Protein AF-A0A2E9NHY8-F1 (afdb_monomer_lite)

pLDDT: mean 80.94, std 22.46, range [35.47, 98.75]

Radius of gyration: 30.33 Å; chains: 1; bounding box: 82×50×79 Å

Secondary structure (DSSP, 8-state):
-HHHHHHHIIIIIGGG-SS--SSPP---HHHHHTT-S--S-HHHHHHHHHHHS-HHHHHHHHHHHHHHHTTTT-S--SHHHHHHHHHHHHHHT-HHHHHHHHHHHHHH---HHHHHHHHHHHHHHHHHHHHHHHHHS-----PPP-----------------------------

Foldseek 3Di:
DVVVVQCCCQPPVQVPDPDADVVGDGDDPCNQQVVHPDSDALLVVLLVLCVVPHLVSSLVSLVVCCVVCVVSPRHDPDLVSLLSNLVVCVVVVNLVSSLVSLVSSVVPDPDPVSVVSNVVSVVVVVVVVVVVVVVPPDPPPDDDDDDDDDDDDDDDDDDDDDDDDDDDDDDDDD

Sequence (174 aa):
MMMSMVREINAGYLNTLERRATPEVRVTCDTCHAGRVNPMPLSELLVTEYENDDLDALTSTYRTARSRYFASNAYDFRVDTLIGVANRLVDMGELDDAAGAHELNVEFYDDARANGGLIQLRMVQALEADGADHSKSGRPNSLPAVSSSARTRSSSTVSIARSGCSDAISVLMS

Structure (mmCIF, N/CA/C/O backbone):
data_AF-A0A2E9NHY8-F1
#
_entry.id   AF-A0A2E9NHY8-F1
#
loop_
_atom_site.group_PDB
_atom_site.id
_atom_site.type_symbol
_atom_site.label_atom_id
_atom_site.label_alt_id
_atom_site.label_comp_id
_atom_site.label_asym_id
_atom_site.label_entity_id
_atom_site.label_seq_id
_atom_site.pdbx_PDB_ins_code
_atom_site.Cartn_x
_atom_site.Cartn_y
_atom_site.Cartn_z
_atom_site.occupancy
_atom_site.B_iso_or_equiv
_atom_site.auth_seq_id
_atom_site.auth_comp_id
_atom_site.auth_asym_id
_atom_site.auth_atom_id
_atom_site.pdbx_PDB_model_num
ATOM 1 N N . MET A 1 1 ? -21.991 6.457 6.385 1.00 65.12 1 MET A N 1
ATOM 2 C CA . MET A 1 1 ? -22.233 5.032 6.069 1.00 65.12 1 MET A CA 1
ATOM 3 C C . MET A 1 1 ? -21.678 4.061 7.119 1.00 65.12 1 MET A C 1
ATOM 5 O O . MET A 1 1 ? -22.443 3.209 7.541 1.00 65.12 1 MET A O 1
ATOM 9 N N . MET A 1 2 ? -20.455 4.191 7.655 1.00 76.94 2 MET A N 1
ATOM 10 C CA . MET A 1 2 ? -19.942 3.190 8.622 1.00 76.94 2 MET A CA 1
ATOM 11 C C . MET A 1 2 ? -20.672 3.094 9.973 1.00 76.94 2 MET A C 1
ATOM 13 O O . MET A 1 2 ? -20.866 1.999 10.490 1.00 76.94 2 MET A O 1
ATOM 17 N N . MET A 1 3 ? -21.173 4.202 10.528 1.00 79.62 3 MET A N 1
ATOM 18 C CA . MET A 1 3 ? -21.898 4.167 11.812 1.00 79.62 3 MET A CA 1
ATOM 19 C C . MET A 1 3 ? -23.258 3.445 11.753 1.00 79.62 3 MET A C 1
ATOM 21 O O . MET A 1 3 ? -23.824 3.140 12.805 1.00 79.62 3 MET A O 1
ATOM 25 N N . SER A 1 4 ? -23.813 3.207 10.556 1.00 85.00 4 SER A N 1
ATOM 26 C CA . SER A 1 4 ? -25.000 2.350 10.395 1.00 85.00 4 SER A CA 1
ATOM 27 C C . SER A 1 4 ? -24.590 0.884 10.425 1.00 85.00 4 SER A C 1
ATOM 29 O O . SER A 1 4 ? -25.091 0.133 11.254 1.00 85.00 4 SER A O 1
ATOM 31 N N . MET A 1 5 ? -23.582 0.519 9.626 1.00 87.69 5 MET A N 1
ATOM 32 C CA . MET A 1 5 ? -23.042 -0.840 9.570 1.00 87.69 5 MET A CA 1
ATOM 33 C C . MET A 1 5 ? -22.581 -1.336 10.948 1.00 87.69 5 MET A C 1
ATOM 35 O O . MET A 1 5 ? -22.971 -2.415 11.376 1.00 87.69 5 MET A O 1
ATOM 39 N N . VAL A 1 6 ? -21.812 -0.529 11.692 1.00 89.00 6 VAL A N 1
ATOM 40 C CA . VAL A 1 6 ? -21.348 -0.893 13.046 1.00 89.00 6 VAL A CA 1
ATOM 41 C C . VAL A 1 6 ? -22.525 -1.111 14.004 1.00 89.00 6 VAL A C 1
ATOM 43 O O . VAL A 1 6 ? -22.484 -2.018 14.837 1.00 89.00 6 VAL A O 1
ATOM 46 N N . ARG A 1 7 ? -23.594 -0.311 13.891 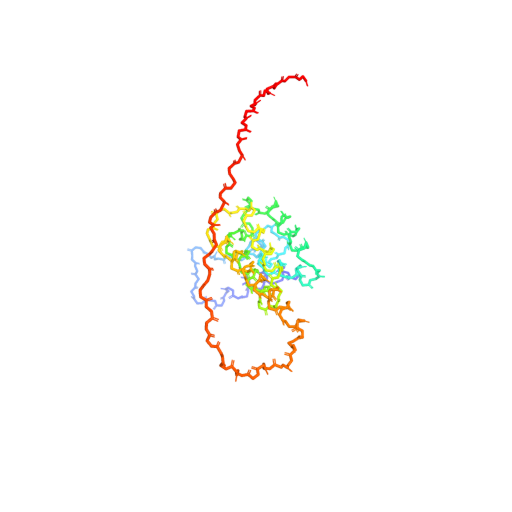1.00 88.94 7 ARG A N 1
ATOM 47 C CA . ARG A 1 7 ? -24.809 -0.511 14.693 1.00 88.94 7 ARG A CA 1
ATOM 48 C C . ARG A 1 7 ? -25.517 -1.806 14.320 1.00 88.94 7 ARG A C 1
ATOM 50 O O . ARG A 1 7 ? -25.876 -2.556 15.219 1.00 88.94 7 ARG A O 1
ATOM 57 N N . GLU A 1 8 ? -25.677 -2.090 13.034 1.00 92.38 8 GLU A N 1
ATOM 58 C CA . GLU A 1 8 ? -26.327 -3.314 12.553 1.00 92.38 8 GLU A CA 1
ATOM 59 C C . GLU A 1 8 ? -25.541 -4.579 12.919 1.00 92.38 8 GLU A C 1
ATOM 61 O O . GLU A 1 8 ? -26.140 -5.571 13.327 1.00 92.38 8 GLU A O 1
ATOM 66 N N . ILE A 1 9 ? -24.206 -4.544 12.867 1.00 90.12 9 ILE A N 1
ATOM 67 C CA . ILE A 1 9 ? -23.359 -5.657 13.322 1.00 90.12 9 ILE A CA 1
ATOM 68 C C . ILE A 1 9 ? -23.565 -5.919 14.809 1.00 90.12 9 ILE A C 1
ATOM 70 O O . ILE A 1 9 ? -23.905 -7.039 15.190 1.00 90.12 9 ILE A O 1
ATOM 74 N N . ASN A 1 10 ? -23.417 -4.890 15.644 1.00 91.38 10 ASN A N 1
ATOM 75 C CA . ASN A 1 10 ? -23.516 -5.064 17.090 1.00 91.38 10 ASN A CA 1
ATOM 76 C C . ASN A 1 10 ? -24.938 -5.404 17.564 1.00 91.38 10 ASN A C 1
ATOM 78 O O . ASN A 1 10 ? -25.090 -6.185 18.498 1.00 91.38 10 ASN A O 1
ATOM 82 N N . ALA A 1 11 ? -25.976 -4.823 16.952 1.00 89.94 11 ALA A N 1
ATOM 83 C CA . ALA A 1 11 ? -27.362 -4.996 17.394 1.00 89.94 11 ALA A CA 1
ATOM 84 C C . ALA A 1 11 ? -28.099 -6.145 16.688 1.00 89.94 11 ALA A C 1
ATOM 86 O O . ALA A 1 11 ? -29.022 -6.720 17.264 1.00 89.94 11 ALA A O 1
ATOM 87 N N . GLY A 1 12 ? -27.718 -6.477 15.455 1.00 89.50 12 GLY A N 1
ATOM 88 C CA . GLY A 1 12 ? -28.375 -7.493 14.635 1.00 89.50 12 GLY A CA 1
ATOM 89 C C . GLY A 1 12 ? -27.547 -8.766 14.532 1.00 89.50 12 GLY A C 1
ATOM 90 O O . GLY A 1 12 ? -27.921 -9.798 15.081 1.00 89.50 12 GLY A O 1
ATOM 91 N N . TYR A 1 13 ? -26.409 -8.692 13.843 1.00 90.31 13 TYR A N 1
ATOM 92 C CA . TYR A 1 13 ? -25.687 -9.889 13.399 1.00 90.31 13 TYR A CA 1
ATOM 93 C C . TYR A 1 13 ? -24.966 -10.638 14.523 1.00 90.31 13 TYR A C 1
ATOM 95 O O . TYR A 1 13 ? -25.025 -11.862 14.574 1.00 90.31 13 TYR A O 1
ATOM 103 N N . LEU A 1 14 ? -24.328 -9.945 15.470 1.00 89.69 14 LEU A N 1
ATOM 104 C CA . LEU A 1 14 ? -23.663 -10.633 16.587 1.00 89.69 14 LEU A CA 1
ATOM 105 C C . LEU A 1 14 ? -24.660 -11.356 17.506 1.00 89.69 14 LEU A C 1
ATOM 107 O O . LEU A 1 14 ? -24.295 -12.318 18.182 1.00 89.69 14 LEU A O 1
ATOM 111 N N . ASN A 1 15 ? -25.929 -10.937 17.492 1.00 86.38 15 ASN A N 1
ATOM 112 C CA . ASN A 1 15 ? -26.978 -11.541 18.303 1.00 86.38 15 ASN A CA 1
ATOM 113 C C . ASN A 1 15 ? -27.496 -12.881 17.771 1.00 86.38 15 ASN A C 1
ATOM 115 O O . ASN A 1 15 ? -28.125 -13.625 18.524 1.00 86.38 15 ASN A O 1
ATOM 119 N N . THR A 1 16 ? -27.217 -13.217 16.514 1.00 88.69 16 THR A N 1
ATOM 120 C CA . THR A 1 16 ? -27.677 -14.472 15.905 1.00 88.69 16 THR A CA 1
ATOM 121 C C . THR A 1 16 ? -26.664 -15.612 16.032 1.00 88.69 16 THR A C 1
ATOM 123 O O . THR A 1 16 ? -26.979 -16.745 15.681 1.00 88.69 16 THR A O 1
ATOM 126 N N . LEU A 1 17 ? -25.458 -15.348 16.551 1.00 88.88 17 LEU A N 1
ATOM 127 C CA . LEU A 1 17 ? -24.403 -16.353 16.685 1.00 88.88 17 LEU A CA 1
ATOM 128 C C . LEU A 1 17 ? -24.668 -17.296 17.873 1.00 88.88 17 LEU A C 1
ATOM 130 O O . LEU A 1 17 ? -24.793 -16.847 19.014 1.00 88.88 17 LEU A O 1
ATOM 134 N N . GLU A 1 18 ? -24.686 -18.608 17.607 1.00 86.88 18 GLU A N 1
ATOM 135 C CA . GLU A 1 18 ? -24.922 -19.668 18.608 1.00 86.88 18 GLU A CA 1
ATOM 136 C C . GLU A 1 18 ? -23.817 -19.757 19.671 1.00 86.88 18 GLU A C 1
ATOM 138 O O . GLU A 1 18 ? -24.075 -20.083 20.828 1.00 86.88 18 GLU A O 1
ATOM 143 N N . ARG A 1 19 ? -22.569 -19.464 19.288 1.00 85.81 19 ARG A N 1
ATOM 144 C CA . ARG A 1 19 ? -21.413 -19.422 20.190 1.00 85.81 19 ARG A CA 1
ATOM 145 C C . ARG A 1 19 ? -20.840 -18.018 20.212 1.00 85.81 19 ARG A C 1
ATOM 147 O O . ARG A 1 19 ? -20.304 -17.551 19.210 1.00 85.81 19 ARG A O 1
ATOM 154 N N . ARG A 1 20 ? -20.911 -17.374 21.376 1.00 82.75 20 ARG A N 1
ATOM 155 C CA . ARG A 1 20 ? -20.307 -16.061 21.612 1.00 82.75 20 ARG A CA 1
ATOM 156 C C . ARG A 1 20 ? -19.153 -16.165 22.590 1.00 82.75 20 ARG A C 1
ATOM 158 O O . ARG A 1 20 ? -19.184 -16.958 23.529 1.00 82.75 20 ARG A O 1
ATOM 165 N N . ALA A 1 21 ? -18.137 -15.344 22.352 1.00 84.44 21 ALA A N 1
ATOM 166 C CA . ALA A 1 21 ? -17.063 -15.154 23.309 1.00 84.44 21 ALA A CA 1
ATOM 167 C C . ALA A 1 21 ? -17.617 -14.558 24.612 1.00 84.44 21 ALA A C 1
ATOM 169 O O . ALA A 1 21 ? -18.582 -13.794 24.597 1.00 84.44 21 ALA A O 1
ATOM 170 N N . THR A 1 22 ? -16.997 -14.921 25.735 1.00 86.88 22 THR A N 1
ATOM 171 C CA . THR A 1 22 ? -17.236 -14.304 27.043 1.00 86.88 22 THR A CA 1
ATOM 172 C C . THR A 1 22 ? -15.902 -13.725 27.523 1.00 86.88 22 THR A C 1
ATOM 174 O O . THR A 1 22 ? -14.982 -14.508 27.765 1.00 86.88 22 THR A O 1
ATOM 177 N N . PRO A 1 23 ? -15.757 -12.390 27.637 1.00 85.69 23 PRO A N 1
ATOM 178 C CA . PRO A 1 23 ? -16.784 -11.355 27.451 1.00 85.69 23 PRO A CA 1
ATOM 179 C C . PRO A 1 23 ? -17.214 -11.155 25.986 1.00 85.69 23 PRO A C 1
ATOM 181 O O . PRO A 1 23 ? -16.505 -11.548 25.059 1.00 85.69 23 PRO A O 1
ATOM 184 N N . GLU A 1 24 ? -18.382 -10.534 25.793 1.00 86.94 24 GLU A N 1
ATOM 185 C CA . GLU A 1 24 ? -18.946 -10.283 24.463 1.00 86.94 24 GLU A CA 1
ATOM 186 C C . GLU A 1 24 ? -18.036 -9.390 23.610 1.00 86.94 24 GLU A C 1
ATOM 188 O O . GLU A 1 24 ? -17.589 -8.320 24.036 1.00 86.94 24 GLU A O 1
ATOM 193 N N . VAL A 1 25 ? -17.804 -9.814 22.367 1.00 88.69 25 VAL A N 1
ATOM 194 C CA . VAL A 1 25 ? -17.085 -9.020 21.367 1.00 88.69 25 VAL A CA 1
ATOM 195 C C . VAL A 1 25 ? -17.997 -7.907 20.862 1.00 88.69 25 VAL A C 1
ATOM 197 O O . VAL A 1 25 ? -19.158 -8.145 20.539 1.00 88.69 25 VAL A O 1
ATOM 200 N N . ARG A 1 26 ? -17.453 -6.692 20.750 1.00 89.25 26 ARG A N 1
ATOM 201 C CA . ARG A 1 26 ? -18.116 -5.553 20.109 1.00 89.25 26 ARG A CA 1
ATOM 202 C C . ARG A 1 26 ? -17.236 -5.001 19.004 1.00 89.25 26 ARG A C 1
ATOM 204 O O . ARG A 1 26 ? -16.045 -4.788 19.212 1.00 89.25 26 ARG A O 1
ATOM 211 N N . VAL A 1 27 ? -17.841 -4.734 17.854 1.00 89.50 27 VAL A N 1
ATOM 212 C CA . VAL A 1 27 ? -17.182 -4.029 16.754 1.00 89.50 27 VAL A CA 1
ATOM 213 C C . VAL A 1 27 ? -17.231 -2.536 17.047 1.00 89.50 27 VAL A C 1
ATOM 215 O O . VAL A 1 27 ? -18.287 -1.994 17.374 1.00 89.50 27 VAL A O 1
ATOM 218 N N . THR A 1 28 ? -16.101 -1.852 16.929 1.00 87.19 28 THR A N 1
ATOM 219 C CA . THR A 1 28 ? -16.017 -0.397 17.102 1.00 87.19 28 THR A CA 1
ATOM 220 C C . THR A 1 28 ? -15.436 0.247 15.847 1.00 87.19 28 THR A C 1
ATOM 222 O O . THR A 1 28 ? -14.992 -0.442 14.929 1.00 87.19 28 THR A O 1
ATOM 225 N N . CYS A 1 29 ? -15.429 1.583 15.784 1.00 82.12 29 CYS A N 1
ATOM 226 C CA . CYS A 1 29 ? -14.790 2.300 14.677 1.00 82.12 29 CYS A CA 1
ATOM 227 C C . CYS A 1 29 ? -13.317 1.903 14.519 1.00 82.12 29 CYS A C 1
ATOM 229 O O . CYS A 1 29 ? -12.823 1.820 13.398 1.00 82.12 29 CYS A O 1
ATOM 231 N N . ASP A 1 30 ? -12.642 1.619 15.635 1.00 83.31 30 ASP A N 1
ATOM 232 C CA . ASP A 1 30 ? -11.234 1.231 15.655 1.00 83.31 30 ASP A CA 1
ATOM 233 C C . ASP A 1 30 ? -10.997 -0.141 15.011 1.00 83.31 30 ASP A C 1
ATOM 235 O O . ASP A 1 30 ? -9.958 -0.369 14.406 1.00 83.31 30 ASP A O 1
ATOM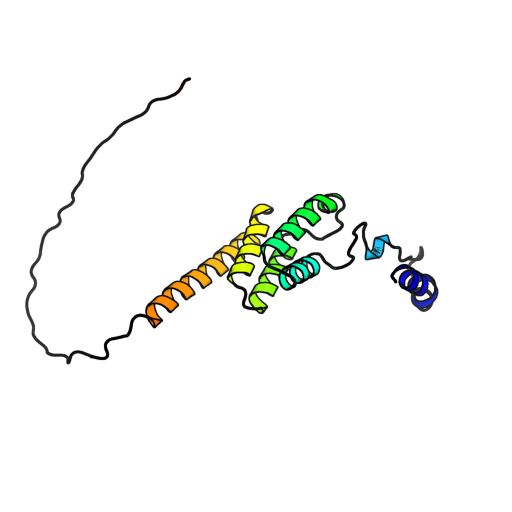 239 N N . THR A 1 31 ? -11.999 -1.025 15.013 1.00 81.06 31 THR A N 1
ATOM 240 C CA . THR A 1 31 ? -11.920 -2.329 14.340 1.00 81.06 31 THR A CA 1
ATOM 241 C C . THR A 1 31 ? -11.752 -2.200 12.824 1.00 81.06 31 THR A C 1
ATOM 243 O O . THR A 1 31 ? -11.078 -3.021 12.210 1.00 81.06 31 THR A O 1
ATOM 246 N N . CYS A 1 32 ? -12.363 -1.183 12.208 1.00 81.69 32 CYS A N 1
ATOM 247 C CA . CYS A 1 32 ? -12.319 -0.996 10.755 1.00 81.69 32 CYS A CA 1
ATOM 248 C C . CYS A 1 32 ? -11.310 0.071 10.331 1.00 81.69 32 CYS A C 1
ATOM 250 O O . CYS A 1 32 ? -10.656 -0.074 9.303 1.00 81.69 32 CYS A O 1
ATOM 252 N N . HIS A 1 33 ? -11.196 1.150 11.103 1.00 83.38 33 HIS A N 1
ATOM 253 C CA . HIS A 1 33 ? -10.319 2.262 10.769 1.00 83.38 33 HIS A CA 1
ATOM 254 C C . HIS A 1 33 ? -8.952 2.149 11.440 1.00 83.38 33 HIS A C 1
ATOM 256 O O . HIS A 1 33 ? -7.994 2.643 10.872 1.00 83.38 33 HIS A O 1
ATOM 262 N N . ALA A 1 34 ? -8.813 1.548 12.624 1.00 85.00 34 ALA A N 1
ATOM 263 C CA . ALA A 1 34 ? -7.550 1.552 13.376 1.00 85.00 34 ALA A CA 1
ATOM 264 C C . ALA A 1 34 ? -6.891 2.956 13.441 1.00 85.00 34 ALA A C 1
ATOM 266 O O . ALA A 1 34 ? -5.690 3.115 13.238 1.00 85.00 34 ALA A O 1
ATOM 267 N N . GLY A 1 35 ? -7.701 4.015 13.589 1.00 83.75 35 GLY A N 1
ATOM 268 C CA . GLY A 1 35 ? -7.253 5.418 13.542 1.00 83.75 35 GLY A CA 1
ATOM 269 C C . GLY A 1 35 ? -6.962 6.011 12.148 1.00 83.75 35 GLY A C 1
ATOM 270 O O . GLY A 1 35 ? -6.567 7.176 12.045 1.00 83.75 35 GLY A O 1
ATOM 271 N N . ARG A 1 36 ? -7.172 5.260 11.063 1.00 88.19 36 ARG A N 1
ATOM 272 C CA . ARG A 1 36 ? -6.916 5.681 9.679 1.00 88.19 36 ARG A CA 1
ATOM 273 C C . ARG A 1 36 ? -8.164 6.225 8.980 1.00 88.19 36 ARG A C 1
ATOM 275 O O . ARG A 1 36 ? -9.293 5.818 9.254 1.00 88.19 36 ARG A O 1
ATOM 282 N N . VAL A 1 37 ? -7.966 7.165 8.057 1.00 86.38 37 VAL A N 1
ATOM 283 C CA . VAL A 1 37 ? -9.082 7.794 7.325 1.00 86.38 37 VAL A CA 1
ATOM 284 C C . VAL A 1 37 ? -9.727 6.800 6.355 1.00 86.38 37 VAL A C 1
ATOM 286 O O . VAL A 1 37 ? 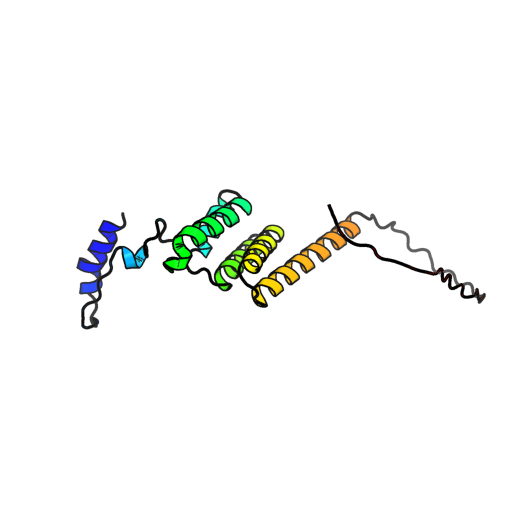-10.951 6.700 6.316 1.00 86.38 37 VAL A O 1
ATOM 289 N N . ASN A 1 38 ? -8.913 6.026 5.632 1.00 87.56 38 ASN A N 1
ATOM 290 C CA . ASN A 1 38 ? -9.376 5.049 4.651 1.00 87.56 38 ASN A CA 1
ATOM 291 C C . ASN A 1 38 ? -9.237 3.608 5.186 1.00 87.56 38 ASN A C 1
ATOM 293 O O . ASN A 1 38 ? -8.121 3.126 5.336 1.00 87.56 38 ASN A O 1
ATOM 297 N N . PRO A 1 39 ? -10.330 2.877 5.466 1.00 89.25 39 PRO A N 1
ATOM 298 C CA . PRO A 1 39 ? -10.245 1.528 6.020 1.00 89.25 39 PRO A CA 1
ATOM 299 C C . PRO A 1 39 ? -9.671 0.474 5.049 1.00 89.25 39 PRO A C 1
ATOM 301 O O . PRO A 1 39 ? -9.445 -0.650 5.492 1.00 89.25 39 PRO A O 1
ATOM 304 N N . MET A 1 40 ? -9.428 0.812 3.778 1.00 92.81 40 MET A N 1
ATOM 305 C CA . MET A 1 40 ? -8.809 -0.057 2.769 1.00 92.81 40 MET A CA 1
ATOM 306 C C . MET A 1 40 ? -7.421 -0.570 3.209 1.00 92.81 40 MET A C 1
ATOM 308 O O . MET A 1 40 ? -6.705 0.158 3.895 1.00 92.81 40 MET A O 1
ATOM 312 N N . PRO A 1 41 ? -7.011 -1.804 2.858 1.00 94.69 41 PRO A N 1
ATOM 313 C CA . PRO A 1 41 ? -5.640 -2.273 3.068 1.00 94.69 41 PRO A CA 1
ATOM 314 C C . PRO A 1 41 ? -4.614 -1.378 2.362 1.00 94.69 41 PRO A C 1
ATOM 316 O O . PRO A 1 41 ? -4.895 -0.831 1.300 1.00 94.69 41 PRO A O 1
ATOM 319 N N . LEU A 1 42 ? -3.400 -1.261 2.914 1.00 97.12 42 LEU A N 1
ATOM 320 C CA . LEU A 1 42 ? -2.382 -0.375 2.338 1.00 97.12 42 LEU A CA 1
ATOM 321 C C . LEU A 1 42 ? -2.021 -0.762 0.899 1.00 97.12 42 LEU A C 1
ATOM 323 O O . LEU A 1 42 ? -1.922 0.117 0.059 1.00 97.12 42 LEU A O 1
ATOM 327 N N . SER A 1 43 ? -1.860 -2.051 0.597 1.00 97.81 43 SER A N 1
ATOM 328 C CA . SER A 1 43 ? -1.547 -2.508 -0.763 1.00 97.81 43 SER A CA 1
ATOM 329 C C . SER A 1 43 ? -2.606 -2.084 -1.783 1.00 97.81 43 SER A C 1
ATOM 331 O O . SER A 1 43 ? -2.263 -1.600 -2.854 1.00 97.81 43 SER A O 1
ATOM 333 N N . GLU A 1 44 ? -3.886 -2.223 -1.441 1.00 97.75 44 GLU A N 1
ATOM 334 C CA . GLU A 1 44 ? -4.999 -1.843 -2.315 1.00 97.75 44 GLU A CA 1
ATOM 335 C C . GLU A 1 44 ? -5.115 -0.321 -2.455 1.00 97.75 44 GLU A C 1
ATOM 337 O O . GLU A 1 44 ? -5.343 0.172 -3.557 1.00 97.75 44 GLU A O 1
ATOM 342 N N . LEU A 1 45 ? -4.863 0.429 -1.376 1.00 97.56 45 LEU A N 1
ATOM 343 C CA . LEU A 1 45 ? -4.775 1.889 -1.429 1.00 97.56 45 LEU A CA 1
ATOM 344 C C . LEU A 1 45 ? -3.683 2.336 -2.406 1.00 97.56 45 LEU A C 1
ATOM 346 O O . LEU A 1 45 ? -3.924 3.197 -3.238 1.00 97.56 45 LEU A O 1
ATOM 350 N N . LEU A 1 46 ? -2.496 1.736 -2.330 1.00 98.56 46 LEU A N 1
ATOM 351 C CA . LEU A 1 46 ? -1.371 2.083 -3.199 1.00 98.56 46 LEU A CA 1
ATOM 352 C C . LEU A 1 46 ? -1.651 1.780 -4.670 1.00 98.56 46 LEU A C 1
ATOM 354 O O . LEU A 1 46 ? -1.341 2.607 -5.519 1.00 98.56 46 LEU A O 1
ATOM 358 N N . VAL A 1 47 ? -2.257 0.627 -4.963 1.00 98.50 47 VAL A N 1
ATOM 359 C CA . VAL A 1 47 ? -2.668 0.277 -6.331 1.00 98.50 47 VAL A CA 1
ATOM 360 C C . VAL A 1 47 ? -3.764 1.221 -6.828 1.00 98.50 47 VAL A C 1
ATOM 362 O O . VAL A 1 47 ? -3.701 1.656 -7.966 1.00 98.50 47 VAL A O 1
ATOM 365 N N . THR A 1 48 ? -4.719 1.601 -5.975 1.00 98.00 48 THR A N 1
ATOM 366 C CA . THR A 1 48 ? -5.770 2.565 -6.343 1.00 98.00 48 THR A CA 1
ATOM 367 C C . THR A 1 48 ? -5.177 3.930 -6.699 1.00 98.00 48 THR A C 1
ATOM 369 O O . THR A 1 48 ? -5.575 4.533 -7.689 1.00 98.00 48 THR A O 1
ATOM 372 N N . GLU A 1 49 ? -4.227 4.433 -5.906 1.00 98.00 49 GLU A N 1
ATOM 373 C CA . GLU A 1 49 ? -3.577 5.717 -6.200 1.00 98.00 49 GLU A CA 1
ATOM 374 C C . GLU A 1 49 ? -2.690 5.644 -7.447 1.00 98.00 49 GLU A C 1
ATOM 376 O O . GLU A 1 49 ? -2.647 6.606 -8.205 1.00 98.00 49 GLU A O 1
ATOM 381 N N . TYR A 1 50 ? -2.050 4.499 -7.699 1.00 98.62 50 TYR A N 1
ATOM 382 C CA . TYR A 1 50 ? -1.354 4.245 -8.960 1.00 98.62 50 TYR A CA 1
ATOM 383 C C . TYR A 1 50 ? -2.306 4.285 -10.160 1.00 98.62 50 TYR A C 1
ATOM 385 O O . TYR A 1 50 ? -2.053 4.995 -11.120 1.00 98.62 50 TYR A O 1
ATOM 393 N N . GLU A 1 51 ? -3.430 3.564 -10.098 1.00 97.94 51 GLU A N 1
ATOM 394 C CA . GLU A 1 51 ? -4.418 3.517 -11.186 1.00 97.94 51 GLU A CA 1
ATOM 395 C C . GLU A 1 51 ? -5.062 4.888 -11.465 1.00 97.94 51 GLU A C 1
ATOM 397 O O . GLU A 1 51 ? -5.540 5.133 -12.574 1.00 97.94 51 GLU A O 1
ATOM 402 N N . ASN A 1 52 ? -5.095 5.779 -10.470 1.00 97.38 52 ASN A N 1
ATOM 403 C CA . ASN A 1 52 ? -5.594 7.143 -10.635 1.00 97.38 52 ASN A CA 1
ATOM 404 C C . ASN A 1 52 ? -4.590 8.076 -11.325 1.00 97.38 52 ASN A C 1
ATOM 406 O O . ASN A 1 52 ? -5.021 9.072 -11.911 1.00 97.38 52 ASN A O 1
ATOM 410 N N . ASP A 1 53 ? -3.292 7.797 -11.211 1.00 97.38 53 ASP A N 1
ATOM 411 C CA . ASP A 1 53 ? -2.225 8.659 -11.715 1.00 97.38 53 ASP A CA 1
ATOM 412 C C . ASP A 1 53 ? -1.020 7.804 -12.142 1.00 97.38 53 ASP A C 1
ATOM 414 O O . ASP A 1 53 ? -1.049 7.217 -13.225 1.00 97.38 53 ASP A O 1
ATOM 418 N N . ASP A 1 54 ? 0.021 7.700 -11.312 1.00 98.25 54 ASP A N 1
ATOM 419 C CA . ASP A 1 54 ? 1.255 6.998 -11.655 1.00 98.25 54 ASP A CA 1
ATOM 420 C C . ASP A 1 54 ? 2.031 6.465 -10.427 1.00 98.25 54 ASP A C 1
ATOM 422 O O . ASP A 1 54 ? 1.573 6.461 -9.274 1.00 98.25 54 ASP A O 1
ATOM 426 N N . LEU A 1 55 ? 3.254 5.988 -10.678 1.00 98.56 55 LEU A N 1
ATOM 427 C CA . LEU A 1 55 ? 4.181 5.513 -9.654 1.00 98.56 55 LEU A CA 1
ATOM 428 C C . LEU A 1 55 ? 4.561 6.597 -8.626 1.00 98.56 55 LEU A C 1
ATOM 430 O O . LEU A 1 55 ? 4.797 6.272 -7.453 1.00 98.56 55 LEU A O 1
ATOM 434 N N . ASP A 1 56 ? 4.617 7.871 -9.021 1.00 98.50 56 ASP A N 1
ATOM 435 C CA . ASP A 1 56 ? 4.930 8.972 -8.109 1.00 98.50 56 ASP A CA 1
ATOM 436 C C . ASP A 1 56 ? 3.780 9.185 -7.117 1.00 98.50 56 ASP A C 1
ATOM 438 O O . ASP A 1 56 ? 4.026 9.354 -5.912 1.00 98.50 56 ASP A O 1
ATOM 442 N N . ALA A 1 57 ? 2.528 9.087 -7.575 1.00 98.38 57 ALA A N 1
ATOM 443 C CA . ALA A 1 57 ? 1.349 9.138 -6.710 1.00 98.38 57 ALA A CA 1
ATOM 444 C C . ALA A 1 57 ? 1.325 7.985 -5.693 1.00 98.38 57 ALA A C 1
ATOM 446 O O . ALA A 1 57 ? 1.132 8.213 -4.488 1.00 98.38 57 ALA A O 1
ATOM 447 N N . LEU A 1 58 ? 1.614 6.758 -6.138 1.00 98.56 58 LEU A N 1
ATOM 448 C CA . LEU A 1 58 ? 1.786 5.593 -5.264 1.00 98.56 58 LEU A CA 1
ATOM 449 C C . LEU A 1 58 ? 2.880 5.838 -4.218 1.00 98.56 58 LEU A C 1
ATOM 451 O O . LEU A 1 58 ? 2.666 5.645 -3.015 1.00 98.56 58 LEU A O 1
ATOM 455 N N . THR A 1 59 ? 4.051 6.297 -4.657 1.00 98.75 59 THR A N 1
ATOM 456 C CA . THR A 1 59 ? 5.220 6.520 -3.797 1.00 98.75 59 THR A CA 1
ATOM 457 C C . THR A 1 59 ? 4.957 7.607 -2.755 1.00 98.75 59 THR A C 1
ATOM 459 O O . THR A 1 59 ? 5.253 7.438 -1.565 1.00 98.75 59 THR A O 1
ATOM 462 N N . SER A 1 60 ? 4.353 8.718 -3.179 1.00 98.62 60 SER A N 1
ATOM 463 C CA . SER A 1 60 ? 3.929 9.816 -2.309 1.00 98.62 60 SER A CA 1
ATOM 464 C C . SER A 1 60 ? 2.915 9.345 -1.265 1.00 98.62 60 SER A C 1
ATOM 466 O O . SER A 1 60 ? 3.056 9.637 -0.068 1.00 98.62 60 SER A O 1
ATOM 468 N N . THR A 1 61 ? 1.941 8.536 -1.689 1.00 98.38 61 THR A N 1
ATOM 469 C CA . THR A 1 61 ? 0.932 7.937 -0.810 1.00 98.38 61 THR A CA 1
ATOM 470 C C . THR A 1 61 ? 1.573 7.028 0.228 1.00 98.38 61 THR A C 1
ATOM 472 O O . THR A 1 61 ? 1.288 7.173 1.420 1.00 98.38 61 THR A O 1
ATOM 475 N N . TYR A 1 62 ? 2.489 6.143 -0.177 1.00 98.44 62 TYR A N 1
ATOM 476 C CA . TYR A 1 62 ? 3.195 5.255 0.747 1.00 98.44 62 TYR A CA 1
ATOM 477 C C . TYR A 1 62 ? 3.974 6.038 1.803 1.00 98.44 62 TYR A C 1
ATOM 479 O O . TYR A 1 62 ? 3.818 5.791 3.002 1.00 98.44 62 TYR A O 1
ATOM 487 N N . ARG A 1 63 ? 4.783 7.018 1.380 1.00 98.50 63 ARG A N 1
ATOM 488 C CA . ARG A 1 63 ? 5.599 7.837 2.292 1.00 98.50 63 ARG A CA 1
ATOM 489 C C . ARG A 1 63 ? 4.725 8.643 3.254 1.00 98.50 63 ARG A C 1
ATOM 491 O O . ARG A 1 63 ? 5.001 8.673 4.456 1.00 98.50 63 ARG A O 1
ATOM 498 N N . THR A 1 64 ? 3.635 9.229 2.759 1.00 97.94 64 THR A N 1
ATOM 499 C CA . THR A 1 64 ? 2.664 9.971 3.579 1.00 97.94 64 THR A CA 1
ATOM 500 C C . THR A 1 64 ? 1.977 9.061 4.593 1.00 97.94 64 THR A C 1
ATOM 502 O O . THR A 1 64 ? 1.914 9.385 5.784 1.00 97.94 64 THR A O 1
ATOM 505 N N . ALA A 1 65 ? 1.498 7.896 4.151 1.00 96.88 65 ALA A N 1
ATOM 506 C CA . ALA A 1 65 ? 0.873 6.915 5.024 1.00 96.88 65 ALA A CA 1
ATOM 507 C C . ALA A 1 65 ? 1.858 6.432 6.092 1.00 96.88 65 ALA A C 1
ATOM 509 O O . ALA A 1 65 ? 1.511 6.413 7.271 1.00 96.88 65 ALA A O 1
ATOM 510 N N . ARG A 1 66 ? 3.096 6.099 5.713 1.00 97.44 66 ARG A N 1
ATOM 511 C CA . ARG A 1 66 ? 4.136 5.641 6.640 1.00 97.44 66 ARG A CA 1
ATOM 512 C C . ARG A 1 66 ? 4.456 6.698 7.688 1.00 97.44 66 ARG A C 1
ATOM 514 O O . ARG A 1 66 ? 4.413 6.397 8.877 1.00 97.44 66 ARG A O 1
ATOM 521 N N . SER A 1 67 ? 4.689 7.938 7.264 1.00 97.31 67 SER A N 1
ATOM 522 C CA . SER A 1 67 ? 4.942 9.067 8.169 1.00 97.31 67 SER A CA 1
ATOM 523 C C . SER A 1 67 ? 3.838 9.224 9.220 1.00 97.31 67 SER A C 1
ATOM 525 O O . SER A 1 67 ? 4.112 9.399 10.407 1.00 97.31 67 SER A O 1
ATOM 527 N N . ARG A 1 68 ? 2.574 9.090 8.804 1.00 95.88 68 ARG A N 1
ATOM 528 C CA . ARG A 1 68 ? 1.420 9.302 9.682 1.00 95.88 68 ARG A CA 1
ATOM 529 C C . ARG A 1 68 ? 1.048 8.093 10.545 1.00 95.88 68 ARG A C 1
ATOM 531 O O . ARG A 1 68 ? 0.554 8.282 11.653 1.00 95.88 68 ARG A O 1
ATOM 538 N N . TYR A 1 69 ? 1.228 6.876 10.036 1.00 95.75 69 TYR A N 1
ATOM 539 C CA . TYR A 1 69 ? 0.568 5.676 10.566 1.00 95.75 69 TYR A CA 1
ATOM 540 C C . TYR A 1 69 ? 1.509 4.533 10.958 1.00 95.75 69 TYR A C 1
ATOM 542 O O . TYR A 1 69 ? 1.037 3.526 11.491 1.00 95.75 69 TYR A O 1
ATOM 550 N N . PHE A 1 70 ? 2.820 4.659 10.727 1.00 94.62 70 PHE A N 1
ATOM 551 C CA . PHE A 1 70 ? 3.772 3.594 11.054 1.00 94.62 70 PHE A CA 1
ATOM 552 C C . PHE A 1 70 ? 3.817 3.305 12.560 1.00 94.62 70 PHE A C 1
ATOM 554 O O . PHE A 1 70 ? 3.652 2.162 12.975 1.00 94.62 70 PHE A O 1
ATOM 561 N N . ALA A 1 71 ? 3.956 4.342 13.392 1.00 93.00 71 ALA A N 1
ATOM 562 C CA . ALA A 1 71 ? 4.054 4.183 14.846 1.00 93.00 71 ALA A CA 1
ATOM 563 C C . ALA A 1 71 ? 2.759 3.657 15.490 1.00 93.00 71 ALA A C 1
ATOM 565 O O . ALA A 1 71 ? 2.811 2.961 16.500 1.00 93.00 71 ALA A O 1
ATOM 566 N N . SER A 1 72 ? 1.600 3.977 14.907 1.00 90.44 72 SER A N 1
ATOM 567 C CA . SER A 1 72 ? 0.301 3.499 15.386 1.00 90.44 72 SER A CA 1
ATOM 568 C C . SER A 1 72 ? -0.063 2.112 14.856 1.00 90.44 72 SER A C 1
ATOM 570 O O . SER A 1 72 ? -1.126 1.606 15.202 1.00 90.44 72 SER A O 1
ATOM 572 N N . ASN A 1 73 ? 0.777 1.515 13.999 1.00 89.88 73 ASN A N 1
ATOM 573 C CA . ASN A 1 73 ? 0.528 0.228 13.351 1.00 89.88 73 ASN A CA 1
ATOM 574 C C . ASN A 1 73 ? -0.848 0.162 12.650 1.00 89.88 73 ASN A C 1
ATOM 576 O O . ASN A 1 73 ? -1.535 -0.857 12.695 1.00 89.88 73 ASN A O 1
ATOM 580 N N . ALA A 1 74 ? -1.282 1.272 12.036 1.00 92.50 74 ALA A N 1
ATOM 581 C CA . ALA A 1 74 ? -2.618 1.355 11.429 1.00 92.50 74 ALA A CA 1
ATOM 582 C C . ALA A 1 74 ? -2.683 0.760 10.010 1.00 92.50 74 ALA A C 1
ATOM 584 O O . ALA A 1 74 ? -3.774 0.490 9.501 1.00 92.50 74 ALA A O 1
ATOM 585 N N . TYR A 1 75 ? -1.524 0.530 9.392 1.00 95.31 75 TYR A N 1
ATOM 586 C CA . TYR A 1 75 ? -1.347 -0.177 8.128 1.00 95.31 75 TYR A CA 1
ATOM 587 C C . TYR A 1 75 ? -0.213 -1.195 8.253 1.00 95.31 75 TYR A C 1
ATOM 589 O O . TYR A 1 75 ? 0.702 -1.007 9.057 1.00 95.31 75 TYR A O 1
ATOM 597 N N . ASP A 1 76 ? -0.252 -2.238 7.423 1.00 95.44 76 ASP A N 1
ATOM 598 C CA . ASP A 1 76 ? 0.870 -3.162 7.287 1.00 95.44 76 ASP A CA 1
ATOM 599 C C . ASP A 1 76 ? 1.937 -2.561 6.369 1.00 95.44 76 ASP A C 1
ATOM 601 O O . ASP A 1 76 ? 1.767 -2.487 5.153 1.00 95.44 76 ASP A O 1
ATOM 605 N N . PHE A 1 77 ? 3.043 -2.132 6.965 1.00 97.75 77 PHE A N 1
ATOM 606 C CA . PHE A 1 77 ? 4.184 -1.575 6.250 1.00 97.75 77 PHE A CA 1
ATOM 607 C C . PHE A 1 77 ? 5.298 -2.591 5.981 1.00 97.75 77 PHE A C 1
ATOM 609 O O . PHE A 1 77 ? 6.381 -2.191 5.572 1.00 97.75 77 PHE A O 1
ATOM 616 N N . ARG A 1 78 ? 5.094 -3.884 6.251 1.00 97.69 78 ARG A N 1
ATOM 617 C CA . ARG A 1 78 ? 6.124 -4.909 6.043 1.00 97.69 78 ARG A CA 1
ATOM 618 C C . ARG A 1 78 ? 6.527 -5.016 4.570 1.00 97.69 78 ARG A C 1
ATOM 620 O O . ARG A 1 78 ? 5.777 -4.653 3.668 1.00 97.69 78 ARG A O 1
ATOM 627 N N . VAL A 1 79 ? 7.693 -5.624 4.352 1.00 97.81 79 VAL A N 1
ATOM 628 C CA . VAL A 1 79 ? 8.271 -5.930 3.030 1.00 97.81 79 VAL A CA 1
ATOM 629 C C . VAL A 1 79 ? 7.240 -6.541 2.073 1.00 97.81 79 VAL A C 1
ATOM 631 O O . VAL A 1 79 ? 7.201 -6.181 0.899 1.00 97.81 79 VAL A O 1
ATOM 634 N N . ASP A 1 80 ? 6.381 -7.428 2.580 1.00 98.12 80 ASP A N 1
ATOM 635 C CA . ASP A 1 80 ? 5.380 -8.151 1.789 1.00 98.12 80 ASP A CA 1
ATOM 636 C C . ASP A 1 80 ? 4.331 -7.226 1.147 1.00 98.12 80 ASP A C 1
ATOM 638 O O . ASP A 1 80 ? 3.835 -7.536 0.065 1.00 98.12 80 ASP A O 1
ATOM 642 N N . THR A 1 81 ? 4.028 -6.073 1.755 1.00 98.38 81 THR A N 1
ATOM 643 C CA . THR A 1 81 ? 3.032 -5.131 1.227 1.00 98.38 81 THR A CA 1
ATOM 644 C C . THR A 1 81 ? 3.466 -4.562 -0.120 1.00 98.38 81 THR A C 1
ATOM 646 O O . THR A 1 81 ? 2.707 -4.631 -1.083 1.00 98.38 81 THR A O 1
ATOM 649 N N . LEU A 1 82 ? 4.693 -4.041 -0.214 1.00 98.62 82 LEU A N 1
ATOM 650 C CA . LEU A 1 82 ? 5.211 -3.474 -1.465 1.00 98.62 82 LEU A CA 1
ATOM 651 C C . LEU A 1 82 ? 5.556 -4.555 -2.499 1.00 98.62 82 LEU A C 1
ATOM 653 O O . LEU A 1 82 ? 5.408 -4.306 -3.688 1.00 98.62 82 LEU A O 1
ATOM 657 N N . ILE A 1 83 ? 5.925 -5.772 -2.072 1.00 98.44 83 ILE A N 1
ATOM 658 C CA . ILE A 1 83 ? 6.038 -6.923 -2.991 1.00 98.44 83 ILE A CA 1
ATOM 659 C C . ILE A 1 83 ? 4.674 -7.250 -3.610 1.00 9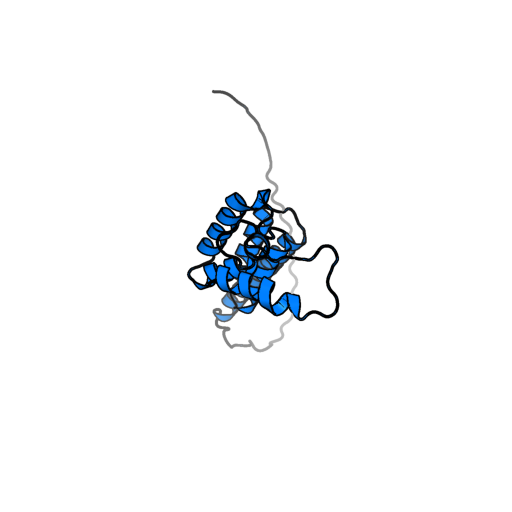8.44 83 ILE A C 1
ATOM 661 O O . ILE A 1 83 ? 4.578 -7.475 -4.812 1.00 98.44 83 ILE A O 1
ATOM 665 N N . GLY A 1 84 ? 3.606 -7.262 -2.807 1.00 98.44 84 GLY A N 1
ATOM 666 C CA . GLY A 1 84 ? 2.250 -7.488 -3.305 1.00 98.44 84 GLY A CA 1
ATOM 667 C C . GLY A 1 84 ? 1.820 -6.438 -4.330 1.00 98.44 84 GLY A C 1
ATOM 668 O O . GLY A 1 84 ? 1.228 -6.787 -5.348 1.00 98.44 84 GLY A O 1
ATOM 669 N N . VAL A 1 85 ? 2.169 -5.170 -4.093 1.00 98.75 85 VAL A N 1
ATOM 670 C CA . VAL A 1 85 ? 1.939 -4.075 -5.047 1.00 98.75 85 VAL A CA 1
ATOM 671 C C . VAL A 1 85 ? 2.746 -4.280 -6.329 1.00 98.75 85 VAL A C 1
ATOM 673 O O . VAL A 1 85 ? 2.168 -4.238 -7.408 1.00 98.75 85 VAL A O 1
ATOM 676 N N . ALA A 1 86 ? 4.043 -4.584 -6.232 1.00 98.56 86 ALA A N 1
ATOM 677 C CA . ALA A 1 86 ? 4.882 -4.843 -7.402 1.00 98.56 86 ALA A CA 1
ATOM 678 C C . ALA A 1 86 ? 4.352 -6.008 -8.253 1.00 98.56 86 ALA A C 1
ATOM 680 O O . ALA A 1 86 ? 4.245 -5.880 -9.468 1.00 98.56 86 ALA A O 1
ATOM 681 N N . ASN A 1 87 ? 3.936 -7.113 -7.627 1.00 98.25 87 ASN A N 1
ATOM 682 C CA . ASN A 1 87 ? 3.323 -8.238 -8.340 1.00 98.25 87 ASN A CA 1
ATOM 683 C C . ASN A 1 87 ? 2.042 -7.821 -9.072 1.00 98.25 87 ASN A C 1
ATOM 685 O O . ASN A 1 87 ? 1.809 -8.250 -10.197 1.00 98.25 87 ASN A O 1
ATOM 689 N N . ARG A 1 88 ? 1.228 -6.952 -8.462 1.00 98.38 88 ARG A N 1
ATOM 690 C CA . ARG A 1 88 ? 0.026 -6.426 -9.110 1.00 98.38 88 ARG A CA 1
ATOM 691 C C . ARG A 1 88 ? 0.367 -5.570 -10.331 1.00 98.38 88 ARG A C 1
ATOM 693 O O . ARG A 1 88 ? -0.317 -5.695 -11.339 1.00 98.38 88 ARG A O 1
ATOM 700 N N . LEU A 1 89 ? 1.416 -4.750 -10.258 1.00 98.50 89 LEU A N 1
ATOM 701 C CA . LEU A 1 89 ? 1.925 -3.972 -11.395 1.00 98.50 89 LEU A CA 1
ATOM 702 C C . LEU A 1 89 ? 2.435 -4.894 -12.519 1.00 98.50 89 LEU A C 1
ATOM 704 O O . LEU A 1 89 ? 2.090 -4.690 -13.680 1.00 98.50 89 LEU A O 1
ATOM 708 N N . VAL A 1 90 ? 3.145 -5.979 -12.181 1.00 97.94 90 VAL A N 1
ATOM 709 C CA . VAL A 1 90 ? 3.544 -7.016 -13.155 1.00 97.94 90 VAL A CA 1
ATOM 710 C C . VAL A 1 90 ? 2.330 -7.643 -13.840 1.00 97.94 90 VAL A C 1
ATOM 712 O O . VAL A 1 90 ? 2.328 -7.775 -15.062 1.00 97.94 90 VAL A O 1
ATOM 715 N N . ASP A 1 91 ? 1.282 -7.991 -13.087 1.00 97.81 91 ASP A N 1
ATOM 716 C CA . ASP A 1 91 ? 0.042 -8.548 -13.651 1.00 97.81 91 ASP A CA 1
ATOM 717 C C . ASP A 1 91 ? -0.668 -7.569 -14.605 1.00 97.81 91 ASP A C 1
ATOM 719 O O . ASP A 1 91 ? -1.427 -7.997 -15.477 1.00 97.81 91 ASP A O 1
ATOM 723 N N . MET A 1 92 ? -0.435 -6.263 -14.443 1.00 97.19 92 MET A N 1
ATOM 724 C CA . MET A 1 92 ? -0.939 -5.209 -15.332 1.00 97.19 92 MET A CA 1
ATOM 725 C C . MET A 1 92 ? -0.027 -4.956 -16.543 1.00 97.19 92 MET A C 1
ATOM 727 O O . MET A 1 92 ? -0.440 -4.270 -17.472 1.00 97.19 92 MET A O 1
ATOM 731 N N . GLY A 1 93 ? 1.163 -5.564 -16.583 1.00 96.44 93 GLY A N 1
ATOM 732 C CA . GLY A 1 93 ? 2.163 -5.367 -17.636 1.00 96.44 93 GLY A CA 1
ATOM 733 C C . GLY A 1 93 ? 3.127 -4.206 -17.377 1.00 96.44 93 GLY A C 1
ATOM 734 O O . GLY A 1 93 ? 3.985 -3.934 -18.213 1.00 96.44 93 GLY A O 1
ATOM 735 N N . GLU A 1 94 ? 3.035 -3.564 -16.215 1.00 97.38 94 GLU A N 1
ATOM 736 C CA . GLU A 1 94 ? 3.773 -2.350 -15.861 1.00 97.38 94 GLU A CA 1
ATOM 737 C C . GLU A 1 94 ? 5.103 -2.715 -15.185 1.00 97.38 94 GLU A C 1
ATOM 739 O O . GLU A 1 94 ? 5.300 -2.549 -13.979 1.00 97.38 94 GLU A O 1
ATOM 744 N N . LEU A 1 95 ? 6.021 -3.306 -15.960 1.00 96.81 95 LEU A N 1
ATOM 745 C CA . LEU A 1 95 ? 7.276 -3.865 -15.436 1.00 96.81 95 LEU A CA 1
ATOM 746 C C . LEU A 1 95 ? 8.225 -2.801 -14.867 1.00 96.81 95 LEU A C 1
ATOM 748 O O . LEU A 1 95 ? 8.913 -3.061 -13.877 1.00 96.81 95 LEU A O 1
ATOM 752 N N . ASP A 1 96 ? 8.280 -1.620 -15.485 1.00 97.06 96 ASP A N 1
ATOM 753 C CA . ASP A 1 96 ? 9.097 -0.498 -15.009 1.00 97.06 96 ASP A CA 1
ATOM 754 C C . ASP A 1 96 ? 8.609 0.009 -13.650 1.00 97.06 96 ASP A C 1
ATOM 756 O O . ASP A 1 96 ? 9.402 0.126 -12.710 1.00 97.06 96 ASP A O 1
ATOM 760 N N . ASP A 1 97 ? 7.298 0.186 -13.503 1.00 98.44 97 ASP A N 1
ATOM 761 C CA . ASP A 1 97 ? 6.698 0.640 -12.250 1.00 98.44 97 ASP A CA 1
ATOM 762 C C . ASP A 1 97 ? 6.736 -0.442 -11.168 1.00 98.44 97 ASP A C 1
ATOM 764 O O . ASP A 1 97 ? 6.944 -0.145 -9.989 1.00 98.44 97 ASP A O 1
ATOM 768 N N . ALA A 1 98 ? 6.635 -1.720 -11.550 1.00 98.44 98 ALA A N 1
ATOM 769 C CA . ALA A 1 98 ? 6.866 -2.835 -10.638 1.00 98.44 98 ALA A CA 1
ATOM 770 C C . ALA A 1 98 ? 8.282 -2.802 -10.043 1.00 98.44 98 ALA A C 1
ATOM 772 O O . ALA A 1 98 ? 8.457 -3.024 -8.839 1.00 98.44 98 ALA A O 1
ATOM 773 N N . ALA A 1 99 ? 9.297 -2.492 -10.858 1.00 98.38 99 ALA A N 1
ATOM 774 C CA . ALA A 1 99 ? 10.659 -2.305 -10.365 1.00 98.38 99 ALA A CA 1
ATOM 775 C C . ALA A 1 99 ? 10.734 -1.092 -9.424 1.00 98.38 99 ALA A C 1
ATOM 777 O O . ALA A 1 99 ? 11.340 -1.194 -8.357 1.00 98.38 99 ALA A O 1
ATOM 778 N N . GLY A 1 100 ? 10.045 0.003 -9.754 1.00 98.50 100 GLY A N 1
ATOM 779 C CA . GLY A 1 100 ? 9.917 1.178 -8.888 1.00 98.50 100 GLY A CA 1
ATOM 780 C C . GLY A 1 100 ? 9.297 0.873 -7.516 1.00 98.50 100 GLY A C 1
ATOM 781 O O . GLY A 1 100 ? 9.800 1.320 -6.483 1.00 98.50 100 GLY A O 1
ATOM 782 N N . ALA A 1 101 ? 8.265 0.028 -7.458 1.00 98.56 101 ALA A N 1
ATOM 783 C CA . ALA A 1 101 ? 7.684 -0.426 -6.193 1.00 98.56 101 ALA A CA 1
ATOM 784 C C . ALA A 1 101 ? 8.673 -1.265 -5.353 1.00 98.56 101 ALA A C 1
ATOM 786 O O . ALA A 1 101 ? 8.689 -1.166 -4.121 1.00 98.56 101 ALA A O 1
ATOM 787 N N . HIS A 1 102 ? 9.536 -2.061 -5.996 1.00 98.56 102 HIS A N 1
ATOM 788 C CA . HIS A 1 102 ? 10.628 -2.759 -5.311 1.00 98.56 102 HIS A CA 1
ATOM 789 C C . HIS A 1 102 ? 11.744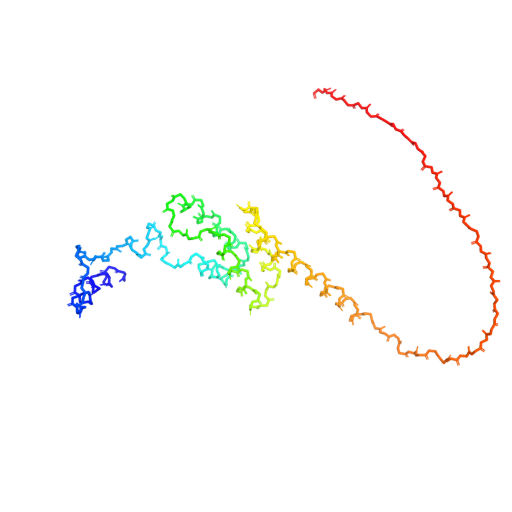 -1.813 -4.842 1.00 98.56 102 HIS A C 1
ATOM 791 O O . HIS A 1 102 ? 12.264 -2.005 -3.743 1.00 98.56 102 HIS A O 1
ATOM 797 N N . GLU A 1 103 ? 12.088 -0.782 -5.615 1.00 98.44 103 GLU A N 1
ATOM 798 C CA . GLU A 1 103 ? 13.044 0.259 -5.204 1.00 98.44 103 GLU A CA 1
ATOM 799 C C . GLU A 1 103 ? 12.561 0.991 -3.955 1.00 98.44 103 GLU A C 1
ATOM 801 O O . GLU A 1 103 ? 13.313 1.135 -2.988 1.00 98.44 103 GLU A O 1
ATOM 806 N N . LEU A 1 104 ? 11.275 1.349 -3.924 1.00 98.62 104 LEU A N 1
ATOM 807 C CA . LEU A 1 104 ? 10.646 1.922 -2.740 1.00 98.62 104 LEU A CA 1
ATOM 808 C C . LEU A 1 104 ? 10.735 0.982 -1.530 1.00 98.62 104 LEU A C 1
ATOM 810 O O . LEU A 1 104 ? 10.876 1.435 -0.400 1.00 98.62 104 LEU A O 1
ATOM 814 N N . ASN A 1 105 ? 10.668 -0.332 -1.736 1.00 98.31 105 ASN A N 1
ATOM 815 C CA . ASN A 1 105 ? 10.805 -1.309 -0.657 1.00 98.31 105 ASN A CA 1
ATOM 816 C C . ASN A 1 105 ? 12.236 -1.325 -0.095 1.00 98.31 105 ASN A C 1
ATOM 818 O O . ASN A 1 105 ? 12.422 -1.257 1.121 1.00 98.31 105 ASN A O 1
ATOM 822 N N . VAL A 1 106 ? 13.236 -1.329 -0.981 1.00 98.31 106 VAL A N 1
ATOM 823 C CA . VAL A 1 106 ? 14.664 -1.295 -0.622 1.00 98.31 106 VAL A CA 1
ATOM 824 C C . VAL A 1 106 ? 15.044 -0.003 0.117 1.00 98.31 106 VAL A C 1
ATOM 826 O O . VAL A 1 106 ? 15.914 -0.039 0.983 1.00 98.31 106 VAL A O 1
ATOM 829 N N . GLU A 1 107 ? 14.350 1.116 -0.128 1.00 97.75 107 GLU A N 1
ATOM 830 C CA . GLU A 1 107 ? 14.524 2.361 0.647 1.00 97.75 107 GLU A CA 1
ATOM 831 C C . GLU A 1 107 ? 14.299 2.152 2.158 1.00 97.75 107 GLU A C 1
ATOM 833 O O . GLU A 1 107 ? 14.973 2.771 2.983 1.00 97.75 107 GLU A O 1
ATOM 838 N N . PHE A 1 108 ? 13.361 1.276 2.539 1.00 97.44 108 PHE A N 1
ATOM 839 C CA . PHE A 1 108 ? 12.972 1.072 3.939 1.00 97.44 108 PHE A CA 1
ATOM 840 C C . PHE A 1 108 ? 13.453 -0.248 4.541 1.00 97.44 108 PHE A C 1
ATOM 842 O O . PHE A 1 108 ? 13.402 -0.400 5.766 1.00 97.44 108 PHE A O 1
ATOM 849 N N . TYR A 1 109 ? 13.878 -1.201 3.710 1.00 97.19 109 TYR A N 1
ATOM 850 C CA . TYR A 1 109 ? 14.175 -2.564 4.129 1.00 97.19 109 TYR A CA 1
ATOM 851 C C . TYR A 1 109 ? 15.410 -3.124 3.421 1.00 97.19 109 TYR A C 1
ATOM 853 O O . TYR A 1 109 ? 15.422 -3.300 2.206 1.00 97.19 109 TYR A O 1
ATOM 861 N N . ASP A 1 110 ? 16.406 -3.532 4.208 1.00 96.25 110 ASP A N 1
ATOM 862 C CA . ASP A 1 110 ? 17.489 -4.402 3.742 1.00 96.25 110 ASP A CA 1
ATOM 863 C C . ASP A 1 110 ? 17.026 -5.873 3.790 1.00 96.25 110 ASP A C 1
ATOM 865 O O . ASP A 1 110 ? 17.347 -6.629 4.708 1.00 96.25 110 ASP A O 1
ATOM 869 N N . ASP A 1 111 ? 16.152 -6.254 2.849 1.00 97.31 111 ASP A N 1
ATOM 870 C CA . ASP A 1 111 ? 15.559 -7.597 2.756 1.00 97.31 111 ASP A CA 1
ATOM 871 C C . ASP A 1 111 ? 15.882 -8.236 1.397 1.00 97.31 111 ASP A C 1
ATOM 873 O O . ASP A 1 111 ? 15.708 -7.632 0.334 1.00 97.31 111 ASP A O 1
ATOM 877 N N . ALA A 1 112 ? 16.338 -9.490 1.418 1.00 97.06 112 ALA A N 1
ATOM 878 C CA . ALA A 1 112 ? 16.721 -10.225 0.215 1.00 97.06 112 ALA A CA 1
ATOM 879 C C . ALA A 1 112 ? 15.564 -10.398 -0.785 1.00 97.06 112 ALA A C 1
ATOM 881 O O . ALA A 1 112 ? 15.809 -10.506 -1.982 1.00 97.06 112 ALA A O 1
ATOM 882 N N . ARG A 1 113 ? 14.309 -10.409 -0.325 1.00 97.12 113 ARG A N 1
ATOM 883 C CA . ARG A 1 113 ? 13.125 -10.537 -1.188 1.00 97.12 113 ARG A CA 1
ATOM 884 C C . ARG A 1 113 ? 12.820 -9.232 -1.914 1.00 97.12 113 ARG A C 1
ATOM 886 O O . ARG A 1 113 ? 12.498 -9.266 -3.098 1.00 97.12 113 ARG A O 1
ATOM 893 N N . ALA A 1 114 ? 12.967 -8.094 -1.230 1.00 96.19 114 ALA A N 1
ATOM 894 C CA . ALA A 1 114 ? 12.834 -6.775 -1.847 1.00 96.19 114 ALA A CA 1
ATOM 895 C C . ALA A 1 114 ? 13.902 -6.582 -2.934 1.00 96.19 114 ALA A C 1
ATOM 897 O O . ALA A 1 114 ? 13.565 -6.297 -4.083 1.00 96.19 114 ALA A O 1
ATOM 898 N N . ASN A 1 115 ? 15.165 -6.851 -2.585 1.00 97.56 115 ASN A N 1
ATOM 899 C CA . ASN A 1 115 ? 16.300 -6.782 -3.506 1.00 97.56 115 ASN A CA 1
ATOM 900 C C . ASN A 1 115 ? 16.189 -7.797 -4.655 1.00 97.56 115 ASN A C 1
ATOM 902 O O . ASN A 1 115 ? 16.451 -7.464 -5.806 1.00 97.56 115 ASN A O 1
ATOM 906 N N . GLY A 1 116 ? 15.788 -9.034 -4.357 1.00 97.44 116 GLY A N 1
ATOM 907 C CA . GLY A 1 116 ? 15.669 -10.104 -5.346 1.00 97.44 116 GLY A CA 1
ATOM 908 C C . GLY A 1 116 ? 14.644 -9.790 -6.433 1.00 97.44 116 GLY A C 1
ATOM 909 O O . GLY A 1 116 ? 14.951 -9.960 -7.612 1.00 97.44 116 GLY A O 1
ATOM 910 N N . GLY A 1 117 ? 13.469 -9.274 -6.054 1.00 97.12 117 GLY A N 1
ATOM 911 C CA . GLY A 1 117 ? 12.452 -8.849 -7.020 1.00 97.12 117 GLY A CA 1
ATOM 912 C C . GLY A 1 117 ? 12.918 -7.683 -7.895 1.00 97.12 117 GLY A C 1
ATOM 913 O O . GLY A 1 117 ? 12.746 -7.732 -9.112 1.00 97.12 117 GLY A O 1
ATOM 914 N N . LEU A 1 118 ? 13.611 -6.694 -7.312 1.00 97.75 118 LEU A N 1
ATOM 915 C CA . LEU A 1 118 ? 14.212 -5.598 -8.079 1.00 97.75 118 LEU A CA 1
ATOM 916 C C . LEU A 1 118 ? 15.210 -6.114 -9.123 1.00 97.75 118 LEU A C 1
ATOM 918 O O . LEU A 1 118 ? 15.103 -5.791 -10.304 1.00 97.75 118 LEU A O 1
ATOM 922 N N . ILE A 1 119 ? 16.171 -6.938 -8.692 1.00 97.75 119 ILE A N 1
ATOM 923 C CA . ILE A 1 119 ? 17.203 -7.506 -9.570 1.00 97.75 119 ILE A CA 1
ATOM 924 C C . ILE A 1 119 ? 16.557 -8.297 -10.710 1.00 97.75 119 ILE A C 1
ATOM 926 O O . ILE A 1 119 ? 16.961 -8.155 -11.864 1.00 97.75 119 ILE A O 1
ATOM 930 N N . GLN A 1 120 ? 15.544 -9.107 -10.398 1.00 96.62 120 GLN A N 1
ATOM 931 C CA . GLN A 1 120 ? 14.831 -9.898 -11.392 1.00 96.62 120 GLN A CA 1
ATOM 932 C C . GLN A 1 120 ? 14.158 -9.012 -12.449 1.00 96.62 120 GLN A C 1
ATOM 934 O O . GLN A 1 120 ? 14.329 -9.265 -13.640 1.00 96.62 120 GLN A O 1
ATOM 939 N N . LEU A 1 121 ? 13.430 -7.971 -12.041 1.00 96.94 121 LEU A N 1
ATOM 940 C CA . LEU A 1 121 ? 12.734 -7.083 -12.978 1.00 96.94 121 LEU A CA 1
ATOM 941 C C . LEU A 1 121 ? 13.711 -6.273 -13.837 1.00 96.94 121 LEU A C 1
ATOM 943 O O . LEU A 1 121 ? 13.539 -6.201 -15.052 1.00 96.94 121 LEU A O 1
ATOM 947 N N . ARG A 1 122 ? 14.798 -5.759 -13.246 1.00 96.06 122 ARG A N 1
ATOM 948 C CA . ARG A 1 122 ? 15.854 -5.071 -14.009 1.00 96.06 122 ARG A CA 1
ATOM 949 C C . ARG A 1 122 ? 16.542 -6.000 -15.016 1.00 96.06 122 ARG A C 1
ATOM 951 O O . ARG A 1 122 ? 16.895 -5.561 -16.107 1.00 96.06 122 ARG A O 1
ATOM 958 N N . MET A 1 123 ? 16.702 -7.286 -14.692 1.00 95.56 123 MET A N 1
ATOM 959 C CA . MET A 1 123 ? 17.218 -8.277 -15.643 1.00 95.56 123 MET A CA 1
ATOM 960 C C . MET A 1 123 ? 16.257 -8.497 -16.818 1.00 95.56 123 MET A C 1
ATOM 962 O O . MET A 1 123 ? 16.712 -8.563 -17.957 1.00 95.56 123 MET A O 1
ATOM 966 N N . VAL A 1 124 ? 14.949 -8.594 -16.561 1.00 93.75 124 VAL A N 1
ATOM 967 C CA . VAL A 1 124 ? 13.938 -8.735 -17.625 1.00 93.75 124 VAL A CA 1
ATOM 968 C C . VAL A 1 124 ? 13.972 -7.527 -18.563 1.00 93.75 124 VAL A C 1
ATOM 970 O O . VAL A 1 124 ? 14.106 -7.710 -19.770 1.00 93.75 124 VAL A O 1
ATOM 973 N N . GLN A 1 125 ? 13.974 -6.311 -18.017 1.00 91.12 125 GLN A N 1
ATOM 974 C CA . GLN A 1 125 ? 14.043 -5.071 -18.802 1.00 91.12 125 GLN A CA 1
ATOM 975 C C . GLN A 1 125 ? 15.305 -4.991 -19.671 1.00 91.12 125 GLN A C 1
ATOM 977 O O . GLN A 1 125 ? 15.243 -4.587 -20.832 1.00 91.12 125 GLN A O 1
ATOM 982 N N . ALA A 1 126 ? 16.460 -5.409 -19.140 1.00 91.94 126 ALA A N 1
ATOM 983 C CA . ALA A 1 126 ? 17.703 -5.442 -19.908 1.00 91.94 126 ALA A CA 1
ATOM 984 C C . ALA A 1 126 ? 17.610 -6.401 -21.109 1.00 91.94 126 ALA A C 1
ATOM 986 O O . ALA A 1 126 ? 18.023 -6.057 -22.215 1.00 91.94 126 ALA A O 1
ATOM 987 N N . LEU A 1 127 ? 17.013 -7.581 -20.915 1.00 90.38 127 LEU A N 1
ATOM 988 C CA . LEU A 1 127 ? 16.813 -8.555 -21.992 1.00 90.38 127 LEU A CA 1
ATOM 989 C C . LEU A 1 127 ? 15.825 -8.055 -23.055 1.00 90.38 127 LEU A C 1
ATOM 991 O O . LEU A 1 127 ? 16.016 -8.315 -24.245 1.00 90.38 127 LEU A O 1
ATOM 995 N N . GLU A 1 128 ? 14.780 -7.335 -22.648 1.00 88.12 128 GLU A N 1
ATOM 996 C CA . GLU A 1 128 ? 13.822 -6.717 -23.570 1.00 88.12 128 GLU A CA 1
ATOM 997 C C . GLU A 1 128 ? 14.467 -5.601 -24.400 1.00 88.12 128 GLU A C 1
ATOM 999 O O . GLU A 1 128 ? 14.236 -5.527 -25.610 1.00 88.12 128 GLU A O 1
ATOM 1004 N N . ALA A 1 129 ? 15.330 -4.785 -23.788 1.00 85.00 129 ALA A N 1
ATOM 1005 C CA . ALA A 1 129 ? 16.081 -3.744 -24.485 1.00 85.00 129 ALA A CA 1
ATOM 1006 C C . ALA A 1 129 ? 17.023 -4.329 -25.556 1.00 85.00 129 ALA A C 1
ATOM 1008 O O . ALA A 1 129 ? 17.024 -3.859 -26.698 1.00 85.00 129 ALA A O 1
ATOM 1009 N N . ASP A 1 130 ? 17.755 -5.397 -25.226 1.00 79.88 130 ASP A N 1
ATOM 1010 C CA . ASP A 1 130 ? 18.646 -6.093 -26.166 1.00 79.88 130 ASP A CA 1
ATOM 1011 C C . ASP A 1 130 ? 17.857 -6.764 -27.310 1.00 79.88 130 ASP A C 1
ATOM 1013 O O . ASP A 1 130 ? 18.233 -6.704 -28.487 1.00 79.88 130 ASP A O 1
ATOM 1017 N N . GLY A 1 131 ? 16.713 -7.379 -26.992 1.00 72.94 131 GLY A N 1
ATOM 1018 C CA . GLY A 1 131 ? 15.821 -7.985 -27.983 1.00 72.94 131 GLY A CA 1
ATOM 1019 C C . GLY A 1 131 ? 15.191 -6.964 -28.938 1.00 72.94 131 GLY A C 1
ATOM 1020 O O . GLY A 1 131 ? 15.044 -7.237 -30.137 1.00 72.94 131 GLY A O 1
ATOM 1021 N N . ALA A 1 132 ? 14.856 -5.771 -28.438 1.00 67.38 132 ALA A N 1
ATOM 1022 C CA . ALA A 1 132 ? 14.318 -4.681 -29.244 1.00 67.38 132 ALA A CA 1
ATOM 1023 C C . ALA A 1 132 ? 15.335 -4.169 -30.282 1.00 67.38 132 ALA A C 1
ATOM 1025 O O . ALA A 1 132 ? 14.940 -3.879 -31.418 1.00 67.38 132 ALA A O 1
ATOM 1026 N N . ASP A 1 133 ? 16.629 -4.127 -29.947 1.00 58.19 133 ASP A N 1
ATOM 1027 C CA . ASP A 1 133 ? 17.699 -3.725 -30.874 1.00 58.19 133 ASP A CA 1
ATOM 1028 C C . ASP A 1 133 ? 17.884 -4.747 -32.014 1.00 58.19 133 ASP A C 1
ATOM 1030 O O . ASP A 1 133 ? 17.920 -4.404 -33.203 1.00 58.19 133 ASP A O 1
ATOM 1034 N N . HIS A 1 134 ? 17.839 -6.042 -31.688 1.00 56.84 134 HIS A N 1
ATOM 1035 C CA . HIS A 1 134 ? 17.908 -7.104 -32.696 1.00 56.84 134 HIS A CA 1
ATOM 1036 C C . HIS A 1 134 ? 16.727 -7.106 -33.682 1.00 56.84 134 HIS A C 1
ATOM 1038 O O . HIS A 1 134 ? 16.911 -7.502 -34.837 1.00 56.84 134 HIS A O 1
ATOM 1044 N N . SER A 1 135 ? 15.543 -6.623 -33.280 1.00 55.00 135 SER A N 1
ATOM 1045 C CA . SER A 1 135 ? 14.368 -6.510 -34.164 1.00 55.00 135 SER A CA 1
ATOM 1046 C C . SER A 1 135 ? 14.462 -5.366 -35.187 1.00 55.00 135 SER A C 1
ATOM 1048 O O . SER A 1 135 ? 13.869 -5.453 -36.265 1.00 55.00 135 SER A O 1
ATOM 1050 N N . LYS A 1 136 ? 15.234 -4.309 -34.884 1.00 51.91 136 LYS A N 1
ATOM 1051 C CA . LYS A 1 136 ? 15.455 -3.155 -35.776 1.00 51.91 136 LYS A CA 1
ATOM 1052 C C . LYS A 1 136 ? 16.664 -3.329 -36.693 1.00 51.91 136 LYS A C 1
ATOM 1054 O O . LYS A 1 136 ? 16.746 -2.663 -37.726 1.00 51.91 136 LYS A O 1
ATOM 1059 N N . SER A 1 137 ? 17.569 -4.257 -36.378 1.00 49.03 137 SER A N 1
ATOM 1060 C CA . SER A 1 137 ? 18.617 -4.674 -37.309 1.00 49.03 137 SER A CA 1
ATOM 1061 C C . SER A 1 137 ? 18.011 -5.563 -38.405 1.00 49.03 137 SER A C 1
ATOM 1063 O O . SER A 1 137 ? 17.856 -6.777 -38.267 1.00 49.03 137 SER A O 1
ATOM 1065 N N . GLY A 1 138 ? 17.603 -4.949 -39.518 1.00 42.44 138 GLY A N 1
ATOM 1066 C CA . GLY A 1 138 ? 17.199 -5.682 -40.714 1.00 42.44 138 GLY A CA 1
ATOM 1067 C C . GLY A 1 138 ? 18.303 -6.661 -41.110 1.00 42.44 138 GLY A C 1
ATOM 1068 O O . GLY A 1 138 ? 19.377 -6.247 -41.539 1.00 42.44 138 GLY A O 1
ATOM 1069 N N . ARG A 1 139 ? 18.058 -7.967 -40.954 1.00 45.59 139 ARG A N 1
ATOM 1070 C CA . ARG A 1 139 ? 18.980 -8.995 -41.448 1.00 45.59 139 ARG A CA 1
ATOM 1071 C C . ARG A 1 139 ? 19.080 -8.828 -42.968 1.00 45.59 139 ARG A C 1
ATOM 1073 O O . ARG A 1 139 ? 18.056 -8.993 -43.636 1.00 45.59 139 ARG A O 1
ATOM 1080 N N . PRO A 1 140 ? 20.260 -8.559 -43.558 1.00 42.69 140 PRO A N 1
ATOM 1081 C CA . PRO A 1 140 ? 20.415 -8.756 -44.986 1.00 42.69 140 PRO A CA 1
ATOM 1082 C C . PRO A 1 140 ? 20.246 -10.253 -45.249 1.00 42.69 140 PRO A C 1
ATOM 1084 O O . PRO A 1 140 ? 21.028 -11.089 -44.790 1.00 42.69 140 PRO A O 1
ATOM 1087 N N . ASN A 1 141 ? 19.163 -10.596 -45.940 1.00 46.72 141 ASN A N 1
ATOM 1088 C CA . ASN A 1 141 ? 18.926 -11.939 -46.426 1.00 46.72 141 ASN A CA 1
ATOM 1089 C C . ASN A 1 141 ? 19.930 -12.227 -47.547 1.00 46.72 141 ASN A C 1
ATOM 1091 O O . ASN A 1 141 ? 19.682 -11.938 -48.713 1.00 46.72 141 ASN A O 1
ATOM 1095 N N . SER A 1 142 ? 21.084 -12.766 -47.179 1.00 45.66 142 SER A N 1
ATOM 1096 C CA . SER A 1 142 ? 22.006 -13.396 -48.115 1.00 45.66 142 SER A CA 1
ATOM 1097 C C . SER A 1 142 ? 22.936 -14.309 -47.332 1.00 45.66 142 SER A C 1
ATOM 1099 O O . SER A 1 142 ? 23.923 -13.868 -46.750 1.00 45.66 142 SER A O 1
ATOM 1101 N N . LEU A 1 143 ? 22.600 -15.598 -47.321 1.00 43.09 143 LEU A N 1
ATOM 1102 C CA . LEU A 1 143 ? 23.580 -16.656 -47.109 1.00 43.09 143 LEU A CA 1
ATOM 1103 C C . LEU A 1 143 ? 24.634 -16.532 -48.221 1.00 43.09 143 LEU A C 1
ATOM 1105 O O . LEU A 1 143 ? 24.262 -16.652 -49.392 1.00 43.09 143 LEU A O 1
ATOM 1109 N N . PRO A 1 144 ? 25.928 -16.318 -47.929 1.00 40.34 144 PRO A N 1
ATOM 1110 C CA . PRO A 1 144 ? 26.939 -16.546 -48.939 1.00 40.34 144 PRO A CA 1
ATOM 1111 C C . PRO A 1 144 ? 27.136 -18.056 -49.089 1.00 40.34 144 PRO A C 1
ATOM 1113 O O . PRO A 1 144 ? 27.304 -18.795 -48.116 1.00 40.34 144 PRO A O 1
ATOM 1116 N N . ALA A 1 145 ? 27.081 -18.499 -50.342 1.00 39.28 145 ALA A N 1
ATOM 1117 C CA . ALA A 1 145 ? 27.384 -19.854 -50.753 1.00 39.28 145 ALA A CA 1
ATOM 1118 C C . ALA A 1 145 ? 28.744 -20.301 -50.198 1.00 39.28 145 ALA A C 1
ATOM 1120 O O . ALA A 1 145 ? 29.748 -19.592 -50.282 1.00 39.28 145 ALA A O 1
ATOM 1121 N N . VAL A 1 146 ? 28.760 -21.512 -49.651 1.00 40.09 146 VAL A N 1
ATOM 1122 C CA . VAL A 1 146 ? 29.966 -22.201 -49.205 1.00 40.09 146 VAL A CA 1
ATOM 1123 C C . VAL A 1 146 ? 30.861 -22.413 -50.428 1.00 40.09 146 VAL A C 1
ATOM 1125 O O . VAL A 1 146 ? 30.517 -23.186 -51.319 1.00 40.09 146 VAL A O 1
ATOM 1128 N N . SER A 1 147 ? 32.010 -21.739 -50.484 1.00 41.12 147 SER A N 1
ATOM 1129 C CA . SER A 1 147 ? 33.097 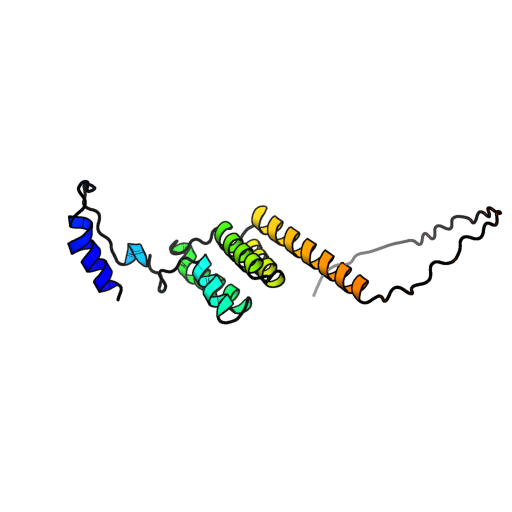-22.136 -51.379 1.00 41.12 147 SER A CA 1
ATOM 1130 C C . SER A 1 147 ? 34.354 -22.406 -50.563 1.00 41.12 147 SER A C 1
ATOM 1132 O O . SER A 1 147 ? 34.881 -21.567 -49.837 1.00 41.12 147 SER A O 1
ATOM 1134 N N . SER A 1 148 ? 34.759 -23.666 -50.644 1.00 42.06 148 SER A N 1
ATOM 1135 C CA . SER A 1 148 ? 35.989 -24.226 -50.118 1.00 42.06 148 SER A CA 1
ATOM 1136 C C . SER A 1 148 ? 37.204 -23.555 -50.762 1.00 42.06 148 SER A C 1
ATOM 1138 O O . SER A 1 148 ? 37.363 -23.586 -51.982 1.00 42.06 148 SER A O 1
ATOM 1140 N N . SER A 1 149 ? 38.100 -23.007 -49.942 1.00 43.06 149 SER A N 1
ATOM 1141 C CA . SER A 1 149 ? 39.527 -22.957 -50.260 1.00 43.06 149 SER A CA 1
ATOM 1142 C C . SER A 1 149 ? 40.365 -22.920 -48.989 1.00 43.06 149 SER A C 1
ATOM 1144 O O . SER A 1 149 ? 40.141 -22.138 -48.070 1.00 43.06 149 SER A O 1
ATOM 1146 N N . ALA A 1 150 ? 41.317 -23.845 -48.950 1.00 37.47 150 ALA A N 1
ATOM 1147 C CA . ALA A 1 150 ? 42.291 -24.056 -47.897 1.00 37.47 150 ALA A CA 1
ATOM 1148 C C . ALA A 1 150 ? 43.435 -23.023 -47.925 1.00 37.47 150 ALA A C 1
ATOM 1150 O O . ALA A 1 150 ? 43.680 -22.399 -48.954 1.00 37.47 150 ALA A O 1
ATOM 1151 N N . ARG A 1 151 ? 44.213 -23.023 -46.823 1.00 37.09 151 ARG A N 1
ATOM 1152 C CA . ARG A 1 151 ? 45.502 -22.333 -46.545 1.00 37.09 151 ARG A CA 1
ATOM 1153 C C . ARG A 1 151 ? 45.374 -20.850 -46.162 1.00 37.09 151 ARG A C 1
ATOM 1155 O O . ARG A 1 151 ? 44.614 -20.122 -46.764 1.00 37.09 151 ARG A O 1
ATOM 1162 N N . THR A 1 152 ? 46.070 -20.318 -45.154 1.00 36.66 152 THR A N 1
ATOM 1163 C CA . THR A 1 152 ? 47.293 -20.739 -44.442 1.00 36.66 152 THR A CA 1
ATOM 1164 C C . THR A 1 152 ? 47.356 -20.017 -43.090 1.00 36.66 152 THR A C 1
ATOM 1166 O O . THR A 1 152 ? 46.896 -18.886 -42.972 1.00 36.66 152 THR A O 1
ATOM 1169 N N . ARG A 1 153 ? 47.977 -20.651 -42.087 1.00 42.25 153 ARG A N 1
ATOM 1170 C CA . ARG A 1 153 ? 48.364 -20.016 -40.818 1.00 42.25 153 ARG A CA 1
ATOM 1171 C C . ARG A 1 153 ? 49.362 -18.881 -41.068 1.00 42.25 153 ARG A C 1
ATOM 1173 O O . ARG A 1 153 ? 50.347 -19.092 -41.768 1.00 42.25 153 ARG A O 1
ATOM 1180 N N . SER A 1 154 ? 49.158 -17.746 -40.407 1.00 41.75 154 SER A N 1
ATOM 1181 C CA . SER A 1 154 ? 50.208 -16.767 -40.132 1.00 41.75 154 SER A CA 1
ATOM 1182 C C . SER A 1 154 ? 50.004 -16.231 -38.721 1.00 41.75 154 SER A C 1
ATOM 1184 O O . SER A 1 154 ? 48.991 -15.606 -38.415 1.00 41.75 154 SER A O 1
ATOM 1186 N N . SER A 1 155 ? 50.953 -16.568 -37.854 1.00 41.56 155 SER A N 1
ATOM 1187 C CA . SER A 1 155 ? 51.095 -16.042 -36.506 1.00 41.56 155 SER A CA 1
ATOM 1188 C C . SER A 1 155 ? 51.383 -14.546 -36.565 1.00 41.56 155 SER A C 1
ATOM 1190 O O . SER A 1 155 ? 52.216 -14.103 -37.353 1.00 41.56 155 SER A O 1
ATOM 1192 N N . SER A 1 156 ? 50.774 -13.763 -35.683 1.00 43.66 156 SER A N 1
ATOM 1193 C CA . SER A 1 156 ? 51.310 -12.453 -35.326 1.00 43.66 156 SER A CA 1
ATOM 1194 C C . SER A 1 156 ? 51.202 -12.238 -33.827 1.00 43.66 156 SER A C 1
ATOM 1196 O O . SER A 1 156 ? 50.267 -12.661 -33.154 1.00 43.66 156 SER A O 1
ATOM 1198 N N . THR A 1 157 ? 52.297 -11.692 -33.339 1.00 39.38 157 THR A N 1
ATOM 1199 C CA . THR A 1 157 ? 52.814 -11.644 -31.983 1.00 39.38 157 THR A CA 1
ATOM 1200 C C . THR A 1 157 ? 52.031 -10.731 -31.051 1.00 39.38 157 THR A C 1
ATOM 1202 O O . THR A 1 157 ? 51.546 -9.672 -31.434 1.00 39.38 157 THR A O 1
ATOM 1205 N N . VAL A 1 158 ? 52.030 -11.146 -29.786 1.00 39.38 158 VAL A N 1
ATOM 1206 C CA . VAL A 1 158 ? 51.790 -10.355 -28.576 1.00 39.38 158 VAL A CA 1
ATOM 1207 C C . VAL A 1 158 ? 52.442 -8.970 -28.659 1.00 39.38 158 VAL A C 1
ATOM 1209 O O . VAL A 1 158 ? 53.619 -8.846 -28.994 1.00 39.38 158 VAL A O 1
ATOM 1212 N N . SER A 1 159 ? 51.709 -7.936 -28.253 1.00 40.25 159 SER A N 1
ATOM 1213 C CA . SER A 1 159 ? 52.295 -6.701 -27.729 1.00 40.25 159 SER A CA 1
ATOM 1214 C C . SER A 1 159 ? 51.466 -6.216 -26.546 1.00 40.25 159 SER A C 1
ATOM 1216 O O . SER A 1 159 ? 50.353 -5.720 -26.684 1.00 40.25 159 SER A O 1
ATOM 1218 N N . ILE A 1 160 ? 52.037 -6.439 -25.365 1.00 38.06 160 ILE A N 1
ATOM 1219 C CA . ILE A 1 160 ? 51.623 -5.890 -24.079 1.00 38.06 160 ILE A CA 1
ATOM 1220 C C . ILE A 1 160 ? 52.156 -4.458 -24.036 1.00 38.06 160 ILE A C 1
ATOM 1222 O O . ILE A 1 160 ? 53.369 -4.263 -23.994 1.00 38.06 160 ILE A O 1
ATOM 1226 N N . ALA A 1 161 ? 51.270 -3.467 -24.011 1.00 39.91 161 ALA A N 1
ATOM 1227 C CA . ALA A 1 161 ? 51.629 -2.114 -23.611 1.00 39.91 161 ALA A CA 1
ATOM 1228 C C . ALA A 1 161 ? 51.307 -1.948 -22.121 1.00 39.91 161 ALA A C 1
ATOM 1230 O O . ALA A 1 161 ? 50.158 -1.776 -21.722 1.00 39.91 161 ALA A O 1
ATOM 1231 N N . ARG A 1 162 ? 52.353 -2.044 -21.297 1.00 39.69 162 ARG A N 1
ATOM 1232 C CA . ARG A 1 162 ? 52.392 -1.484 -19.945 1.00 39.69 162 ARG A CA 1
ATOM 1233 C C . ARG A 1 162 ? 52.921 -0.052 -20.047 1.00 39.69 162 ARG A C 1
ATOM 1235 O O . ARG A 1 162 ? 54.066 0.143 -20.437 1.00 39.69 162 ARG A O 1
ATOM 1242 N N . SER A 1 163 ? 52.128 0.907 -19.597 1.00 47.66 163 SER A N 1
ATOM 1243 C CA . SER A 1 163 ? 52.584 2.167 -18.999 1.00 47.66 163 SER A CA 1
ATOM 1244 C C . SER A 1 163 ? 51.569 2.477 -17.894 1.00 47.66 163 SER A C 1
ATOM 1246 O O . SER A 1 163 ? 50.386 2.575 -18.188 1.00 47.66 163 SER A O 1
ATOM 1248 N N . GLY A 1 164 ? 51.878 2.523 -16.605 1.00 35.47 164 GLY A N 1
ATOM 1249 C CA . GLY A 1 164 ? 53.153 2.783 -15.959 1.00 35.47 164 GLY A CA 1
ATOM 1250 C C . GLY A 1 164 ? 53.006 4.067 -15.155 1.00 35.47 164 GLY A C 1
ATOM 1251 O O . GLY A 1 164 ? 53.114 5.129 -15.748 1.00 35.47 164 GLY A O 1
ATOM 1252 N N . CYS A 1 165 ? 52.811 3.894 -13.841 1.00 36.62 165 CYS A N 1
ATOM 1253 C CA . CYS A 1 165 ? 53.118 4.822 -12.746 1.00 36.62 165 CYS A CA 1
ATOM 1254 C C . CYS A 1 165 ? 52.397 6.181 -12.706 1.00 36.62 165 CYS A C 1
ATOM 1256 O O . CYS A 1 165 ? 52.094 6.778 -13.723 1.00 36.62 165 CYS A O 1
ATOM 1258 N N . SER A 1 166 ? 52.211 6.830 -11.565 1.00 39.56 166 SER A N 1
ATOM 1259 C CA . SER A 1 166 ? 52.137 6.499 -10.138 1.00 39.56 166 SER A CA 1
ATOM 1260 C C . SER A 1 166 ? 51.973 7.868 -9.461 1.00 39.56 166 SER A C 1
ATOM 1262 O O . SER A 1 166 ? 52.456 8.865 -9.997 1.00 39.56 166 SER A O 1
ATOM 1264 N N . ASP A 1 167 ? 51.382 7.865 -8.268 1.00 39.69 167 ASP A N 1
ATOM 1265 C CA . ASP A 1 167 ? 51.541 8.883 -7.218 1.00 39.69 167 ASP A CA 1
ATOM 1266 C C . ASP A 1 167 ? 50.774 10.207 -7.402 1.00 39.69 167 ASP A C 1
ATOM 1268 O O . ASP A 1 167 ? 50.608 10.719 -8.499 1.00 39.69 167 ASP A O 1
ATOM 1272 N N . ALA A 1 168 ? 50.312 10.903 -6.368 1.00 40.56 168 ALA A N 1
ATOM 1273 C CA . ALA A 1 168 ? 49.993 10.611 -4.974 1.00 40.56 168 ALA A CA 1
ATOM 1274 C C . ALA A 1 168 ? 49.367 11.910 -4.411 1.00 40.56 168 ALA A C 1
ATOM 1276 O O . ALA A 1 168 ? 49.803 13.003 -4.752 1.00 40.56 168 ALA A O 1
ATOM 1277 N N . ILE A 1 169 ? 48.357 11.766 -3.550 1.00 41.00 169 ILE A N 1
ATOM 1278 C CA . ILE A 1 169 ? 48.222 12.415 -2.229 1.00 41.00 169 ILE A CA 1
ATOM 1279 C C . ILE A 1 169 ? 48.555 13.921 -2.097 1.00 41.00 169 ILE A C 1
ATOM 1281 O O . ILE A 1 169 ? 49.719 14.310 -2.115 1.00 41.00 169 ILE A O 1
ATOM 1285 N N . SER A 1 170 ? 47.545 14.721 -1.721 1.00 42.56 170 SER A N 1
ATOM 1286 C CA . SER A 1 170 ? 47.517 15.624 -0.535 1.00 42.56 170 SER A CA 1
ATOM 1287 C C . SER A 1 170 ? 46.168 16.375 -0.506 1.00 42.56 170 SER A C 1
ATOM 1289 O O . SER A 1 170 ? 45.780 16.945 -1.515 1.00 42.56 170 SER A O 1
ATOM 1291 N N . VAL A 1 171 ? 45.281 16.204 0.487 1.00 42.72 171 VAL A N 1
ATOM 1292 C CA . VAL A 1 171 ? 45.310 16.684 1.893 1.00 42.72 171 VAL A CA 1
ATOM 1293 C C . VAL A 1 171 ? 44.918 18.170 2.027 1.00 42.72 171 VAL A C 1
ATOM 1295 O O . VAL A 1 171 ? 45.692 19.047 1.684 1.00 42.72 171 VAL A O 1
ATOM 1298 N N . LEU A 1 172 ? 43.705 18.366 2.573 1.00 39.91 172 LEU A N 1
ATOM 1299 C CA . LEU A 1 172 ? 43.254 19.312 3.616 1.00 39.91 172 LEU A CA 1
ATOM 1300 C C . LEU A 1 172 ? 43.532 20.837 3.558 1.00 39.91 172 LEU A C 1
ATOM 1302 O O . LEU A 1 172 ? 44.649 21.298 3.375 1.00 39.91 172 LEU A O 1
ATOM 1306 N N . MET A 1 173 ? 42.488 21.542 4.025 1.00 39.94 173 MET A N 1
ATOM 1307 C CA . MET A 1 173 ? 42.396 22.901 4.600 1.00 39.94 173 MET A CA 1
ATOM 1308 C C . MET A 1 173 ? 42.286 24.081 3.622 1.00 39.94 173 MET A C 1
ATOM 1310 O O . MET A 1 173 ? 43.276 24.528 3.056 1.00 39.94 173 MET A O 1
ATOM 1314 N N . SER A 1 174 ? 41.079 24.648 3.505 1.00 49.88 174 SER A N 1
ATOM 1315 C CA . SER A 1 174 ? 40.640 25.839 4.261 1.00 49.88 174 SER A CA 1
ATOM 1316 C C . SER A 1 174 ? 39.144 26.083 4.083 1.00 49.88 174 SER A C 1
ATOM 1318 O O . SER A 1 174 ? 38.618 25.739 3.005 1.00 49.88 174 SER A O 1
#